Protein AF-A0A1F5QCL9-F1 (afdb_monomer_lite)

Secondary structure (DSSP, 8-state):
--HHHHHHHHHHHHHHHHHHHHHHHHHHHHTT-HHHHHHHHHHHHHHHHHHHHTTSS-HHHHHHHHHHHHHHHHT-

pLDDT: mean 91.65, std 5.2, range [67.56, 96.88]

Structure (mmCIF, N/CA/C/O backbone):
data_AF-A0A1F5QCL9-F1
#
_entry.id   AF-A0A1F5QCL9-F1
#
loop_
_atom_site.group_PDB
_atom_site.id
_atom_site.type_symbol
_atom_site.label_atom_id
_atom_site.label_alt_id
_atom_site.label_comp_id
_atom_site.label_asym_id
_atom_site.label_entity_id
_atom_site.label_seq_id
_atom_site.pdbx_PDB_ins_code
_atom_site.Cartn_x
_atom_site.Cartn_y
_atom_site.Cartn_z
_atom_site.occupancy
_atom_site.B_iso_or_equiv
_atom_site.auth_seq_id
_atom_site.auth_comp_id
_atom_site.auth_asym_id
_atom_site.auth_atom_id
_atom_site.pdbx_PDB_model_num
ATOM 1 N N . MET A 1 1 ? 15.003 -10.643 -24.467 1.00 67.56 1 MET A N 1
ATOM 2 C CA . MET A 1 1 ? 13.681 -10.148 -23.992 1.00 67.56 1 MET A CA 1
ATOM 3 C C . MET A 1 1 ? 13.650 -8.623 -24.109 1.00 67.56 1 MET A C 1
ATOM 5 O O . MET A 1 1 ? 14.585 -7.992 -23.631 1.00 67.56 1 MET A O 1
ATOM 9 N N . ARG A 1 2 ? 12.630 -8.022 -24.740 1.00 88.81 2 ARG A N 1
ATOM 10 C CA . ARG A 1 2 ? 12.524 -6.553 -24.909 1.00 88.81 2 ARG A CA 1
ATOM 11 C C . ARG A 1 2 ? 12.446 -5.845 -23.544 1.00 88.81 2 ARG A C 1
ATOM 13 O O . ARG A 1 2 ? 11.849 -6.377 -22.606 1.00 88.81 2 ARG A O 1
ATOM 20 N N . GLY A 1 3 ? 13.005 -4.637 -23.425 1.00 93.06 3 GLY A N 1
ATOM 21 C CA . GLY A 1 3 ? 13.045 -3.887 -22.157 1.00 93.06 3 GLY A CA 1
ATOM 22 C C . GLY A 1 3 ? 11.663 -3.603 -21.547 1.00 93.06 3 GLY A C 1
ATOM 23 O O . GLY A 1 3 ? 11.504 -3.643 -20.326 1.00 93.06 3 GLY A O 1
ATOM 24 N N . SER A 1 4 ? 10.640 -3.404 -22.385 1.00 93.06 4 SER A N 1
ATOM 25 C CA . SER A 1 4 ? 9.243 -3.244 -21.954 1.00 93.06 4 SER A CA 1
ATOM 26 C C . SER A 1 4 ? 8.711 -4.481 -21.224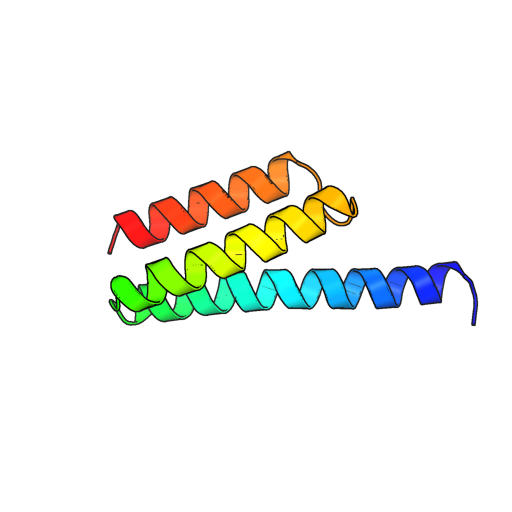 1.00 93.06 4 SER A C 1
ATOM 28 O O . SER A 1 4 ? 8.122 -4.358 -20.152 1.00 93.06 4 SER A O 1
ATOM 30 N N . ALA A 1 5 ? 8.983 -5.676 -21.749 1.00 93.81 5 ALA A N 1
ATOM 31 C CA . ALA A 1 5 ? 8.523 -6.937 -21.176 1.00 93.81 5 ALA A CA 1
ATOM 32 C C . ALA A 1 5 ? 9.176 -7.222 -19.811 1.00 93.81 5 ALA A C 1
ATOM 34 O O . ALA A 1 5 ? 8.510 -7.680 -18.879 1.00 93.81 5 ALA A O 1
ATOM 35 N N . ARG A 1 6 ? 10.456 -6.858 -19.644 1.00 93.94 6 ARG A N 1
ATOM 36 C CA . ARG A 1 6 ? 11.147 -6.934 -18.345 1.00 93.94 6 ARG A CA 1
ATOM 37 C C . ARG A 1 6 ? 10.497 -6.005 -17.311 1.00 93.94 6 ARG A C 1
ATOM 39 O O . ARG A 1 6 ? 10.180 -6.449 -16.209 1.00 93.94 6 ARG A O 1
ATOM 46 N N . LYS A 1 7 ? 10.247 -4.739 -17.673 1.00 93.06 7 LYS A N 1
ATOM 47 C CA . LYS A 1 7 ? 9.566 -3.758 -16.802 1.00 93.06 7 LYS A CA 1
ATOM 48 C C . LYS A 1 7 ? 8.151 -4.217 -16.438 1.00 93.06 7 LYS A C 1
ATOM 50 O O . LYS A 1 7 ? 7.750 -4.125 -15.280 1.00 93.06 7 LYS A O 1
ATOM 55 N N . HIS A 1 8 ? 7.422 -4.777 -17.402 1.00 94.50 8 HIS A N 1
ATOM 56 C CA . HIS A 1 8 ? 6.085 -5.319 -17.182 1.00 94.50 8 HIS A CA 1
ATOM 57 C C . HIS A 1 8 ? 6.083 -6.443 -16.135 1.00 94.50 8 HIS A C 1
ATOM 59 O O . HIS A 1 8 ? 5.306 -6.377 -15.184 1.00 94.50 8 HIS A O 1
ATOM 65 N N . LYS A 1 9 ? 7.008 -7.410 -16.226 1.00 95.00 9 LYS A N 1
ATOM 66 C CA . LYS A 1 9 ? 7.135 -8.503 -15.244 1.00 95.00 9 LYS A CA 1
ATOM 67 C C . LYS A 1 9 ? 7.370 -7.982 -13.819 1.00 95.00 9 LYS A C 1
ATOM 69 O O . LYS A 1 9 ? 6.725 -8.441 -12.881 1.00 95.00 9 LYS A O 1
ATOM 74 N N . VAL A 1 10 ? 8.232 -6.977 -13.648 1.00 94.00 10 VAL A N 1
ATOM 75 C CA . VAL A 1 10 ? 8.500 -6.355 -12.333 1.00 94.00 10 VAL A CA 1
ATOM 76 C C . VAL A 1 10 ? 7.267 -5.622 -11.786 1.00 94.00 10 VAL A C 1
ATOM 78 O O . VAL A 1 10 ? 6.953 -5.715 -10.591 1.00 94.00 10 VAL A O 1
ATOM 81 N N . ASN A 1 11 ? 6.529 -4.928 -12.655 1.00 94.69 11 ASN A N 1
ATOM 82 C CA . ASN A 1 11 ? 5.293 -4.248 -12.275 1.00 94.69 11 ASN A CA 1
ATOM 83 C C . ASN A 1 11 ? 4.208 -5.247 -11.862 1.00 94.69 11 ASN A C 1
ATOM 85 O O . ASN A 1 11 ? 3.557 -5.032 -10.841 1.00 94.69 11 ASN A O 1
ATOM 89 N N . LEU A 1 12 ? 4.060 -6.362 -12.584 1.00 95.81 12 LEU A N 1
ATOM 90 C CA . LEU A 1 12 ? 3.127 -7.434 -12.229 1.00 95.81 12 LEU A CA 1
ATOM 91 C C . LEU A 1 12 ? 3.415 -8.006 -10.839 1.00 95.81 12 LEU A C 1
ATOM 93 O O . LEU A 1 12 ? 2.492 -8.132 -10.038 1.00 95.81 12 LEU A O 1
ATOM 97 N 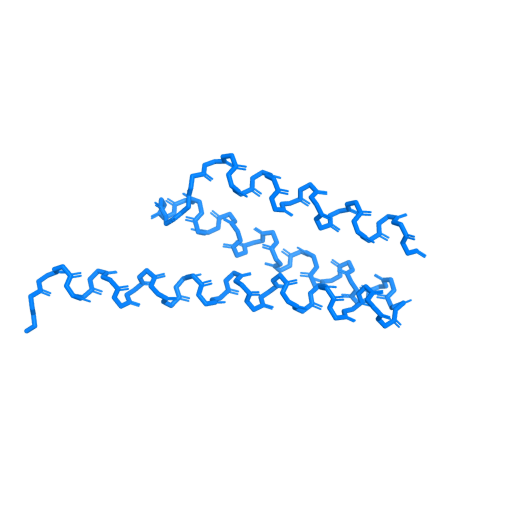N . VAL A 1 13 ? 4.684 -8.265 -10.511 1.00 95.62 13 VAL A N 1
ATOM 98 C CA . VAL A 1 13 ? 5.078 -8.745 -9.174 1.00 95.62 13 VAL A CA 1
ATOM 99 C C . VAL A 1 13 ? 4.698 -7.734 -8.092 1.00 95.62 13 VAL A C 1
ATOM 101 O O . VAL A 1 13 ? 4.148 -8.102 -7.056 1.00 95.62 13 VAL A O 1
ATOM 104 N N . THR A 1 14 ? 4.946 -6.444 -8.326 1.00 94.06 14 THR A N 1
ATOM 105 C CA . THR A 1 14 ? 4.565 -5.387 -7.374 1.00 94.06 14 THR A CA 1
ATOM 106 C C . THR A 1 14 ? 3.045 -5.303 -7.217 1.00 94.06 14 THR A C 1
ATOM 108 O O . THR A 1 14 ? 2.546 -5.119 -6.106 1.00 94.06 14 THR A O 1
ATOM 111 N N . ILE A 1 15 ? 2.304 -5.479 -8.316 1.00 94.12 15 ILE A N 1
ATOM 112 C CA . ILE A 1 15 ? 0.842 -5.481 -8.318 1.00 94.12 15 ILE A CA 1
ATOM 113 C C . ILE A 1 15 ? 0.279 -6.662 -7.531 1.00 94.12 15 ILE A C 1
ATOM 115 O O . ILE A 1 15 ? -0.638 -6.466 -6.734 1.00 94.12 15 ILE A O 1
ATOM 119 N N . ALA A 1 16 ? 0.821 -7.861 -7.737 1.00 96.25 16 ALA A N 1
ATOM 120 C CA . ALA A 1 16 ? 0.420 -9.059 -7.007 1.00 96.25 16 ALA A CA 1
ATOM 121 C C . ALA A 1 16 ? 0.622 -8.868 -5.497 1.00 96.25 16 ALA A C 1
ATOM 123 O O . ALA A 1 16 ? -0.338 -8.966 -4.738 1.00 96.25 16 ALA A O 1
ATOM 124 N N . LYS A 1 17 ? 1.815 -8.421 -5.079 1.00 94.88 17 LYS A N 1
ATOM 125 C CA . LYS A 1 17 ? 2.155 -8.216 -3.659 1.00 94.88 17 LYS A CA 1
ATOM 126 C C . LYS A 1 17 ? 1.170 -7.313 -2.915 1.00 94.88 17 LYS A C 1
ATOM 128 O O . LYS A 1 17 ? 0.692 -7.689 -1.846 1.00 94.88 17 LYS A O 1
ATOM 133 N N . TYR A 1 18 ? 0.836 -6.133 -3.455 1.00 93.62 18 TYR A N 1
ATOM 134 C CA . TYR A 1 18 ? -0.117 -5.260 -2.755 1.00 93.62 18 TYR A CA 1
ATOM 135 C C . TYR A 1 18 ? -1.544 -5.823 -2.797 1.00 93.62 18 TYR A C 1
ATOM 137 O O . TYR A 1 18 ? -2.294 -5.637 -1.841 1.00 93.62 18 TYR A O 1
ATOM 145 N N . LYS A 1 19 ? -1.946 -6.505 -3.881 1.00 94.88 19 LYS A N 1
ATOM 146 C CA . LYS A 1 19 ? -3.275 -7.132 -3.980 1.00 94.88 19 LYS A CA 1
ATOM 147 C C . LYS A 1 19 ? -3.440 -8.258 -2.961 1.00 94.88 19 LYS A C 1
ATOM 149 O O . LYS A 1 19 ? -4.500 -8.347 -2.344 1.00 94.88 19 LYS A O 1
ATOM 154 N N . ASP A 1 20 ? -2.408 -9.067 -2.760 1.00 95.88 20 ASP A N 1
ATOM 155 C CA . ASP A 1 20 ? -2.420 -10.156 -1.785 1.00 95.88 20 ASP A CA 1
ATOM 156 C C . ASP A 1 20 ? -2.473 -9.618 -0.355 1.00 95.88 20 ASP A C 1
ATOM 158 O O . ASP A 1 20 ? -3.304 -10.070 0.431 1.00 95.88 20 ASP A O 1
ATOM 162 N N . ALA A 1 21 ? -1.706 -8.566 -0.046 1.00 93.75 21 ALA A N 1
ATOM 163 C CA . ALA A 1 21 ? -1.787 -7.893 1.250 1.00 93.75 21 ALA A CA 1
ATOM 164 C C . ALA A 1 21 ? -3.190 -7.308 1.519 1.00 93.75 21 ALA A C 1
ATOM 166 O O . ALA A 1 21 ? -3.749 -7.488 2.599 1.00 93.75 21 ALA A O 1
ATOM 167 N N . VAL A 1 22 ? -3.816 -6.676 0.518 1.00 94.00 22 VAL A N 1
ATOM 168 C CA . VAL A 1 22 ? -5.206 -6.185 0.619 1.00 94.00 22 VAL A CA 1
ATOM 169 C C . VAL A 1 22 ? -6.190 -7.340 0.847 1.00 94.00 22 VAL A C 1
ATOM 171 O O . VAL A 1 22 ? -7.136 -7.201 1.624 1.00 94.00 22 VAL A O 1
ATOM 174 N N . LYS A 1 23 ? -5.995 -8.481 0.176 1.00 93.38 23 LYS A N 1
ATOM 175 C CA . LYS A 1 23 ? -6.842 -9.671 0.341 1.00 93.38 23 LYS A CA 1
ATOM 176 C C . LYS A 1 23 ? -6.697 -10.268 1.742 1.00 93.38 23 LYS A C 1
ATOM 178 O O . LYS A 1 23 ? -7.709 -10.649 2.322 1.00 93.38 23 LYS A O 1
ATOM 183 N N . ALA A 1 24 ? -5.485 -10.303 2.294 1.00 91.25 24 ALA A N 1
ATOM 184 C CA . ALA A 1 24 ? -5.230 -10.769 3.656 1.00 91.25 24 ALA A CA 1
ATOM 185 C C . ALA A 1 24 ? -5.997 -9.935 4.693 1.00 91.25 24 ALA A C 1
ATOM 187 O O . ALA A 1 24 ? -6.712 -10.501 5.516 1.00 91.25 24 ALA A O 1
ATOM 188 N N . VAL A 1 25 ? -5.957 -8.601 4.579 1.00 90.50 25 VAL A N 1
ATOM 189 C CA . VAL A 1 25 ? -6.747 -7.706 5.446 1.00 90.50 25 VAL A CA 1
ATOM 190 C C . VAL A 1 25 ? -8.241 -8.002 5.327 1.00 90.50 25 VAL A C 1
ATOM 192 O O . VAL A 1 25 ? -8.922 -8.151 6.334 1.00 90.50 25 VAL A O 1
ATOM 195 N N . ARG A 1 26 ? -8.765 -8.140 4.102 1.00 89.62 26 ARG A N 1
ATOM 196 C CA . ARG A 1 26 ? -10.191 -8.448 3.893 1.00 89.62 26 ARG A CA 1
ATOM 197 C C . ARG A 1 26 ? -10.603 -9.778 4.522 1.00 89.62 26 ARG A C 1
ATOM 199 O O . ARG A 1 26 ? -11.674 -9.836 5.109 1.00 89.62 26 ARG A O 1
ATOM 206 N N . LYS A 1 27 ? -9.759 -10.812 4.430 1.00 90.44 27 LYS A N 1
ATOM 207 C CA . LYS A 1 27 ? -10.004 -12.113 5.070 1.00 90.44 27 LYS A CA 1
ATOM 208 C C . LYS A 1 27 ? -10.032 -12.006 6.600 1.00 90.44 27 LYS A C 1
ATOM 210 O O . LYS A 1 27 ? -10.899 -12.600 7.234 1.00 90.44 27 LYS A O 1
ATOM 215 N N . ALA A 1 28 ? -9.121 -11.229 7.187 1.00 88.06 28 ALA A N 1
ATOM 216 C CA . ALA A 1 28 ? -9.092 -11.000 8.633 1.00 88.06 28 ALA A CA 1
ATOM 217 C C . ALA A 1 28 ? -10.343 -10.245 9.122 1.00 88.06 28 ALA A C 1
ATOM 219 O O . ALA A 1 28 ? -10.954 -10.635 10.115 1.00 88.06 28 ALA A O 1
ATOM 220 N N . VAL A 1 29 ? -10.781 -9.236 8.360 1.00 88.31 29 VAL A N 1
ATOM 221 C CA . VAL A 1 29 ? -12.028 -8.484 8.591 1.00 88.31 29 VAL A CA 1
ATOM 222 C C . VAL A 1 29 ? -13.249 -9.411 8.540 1.00 88.31 29 VAL A C 1
ATOM 224 O O . VAL A 1 29 ? -14.069 -9.379 9.452 1.00 88.31 29 VAL A O 1
ATOM 227 N N . THR A 1 30 ? -13.363 -10.285 7.532 1.00 87.19 30 THR A N 1
ATOM 228 C CA . THR A 1 30 ? -14.482 -11.248 7.450 1.00 87.19 30 THR A CA 1
ATOM 229 C C . THR A 1 30 ? -14.469 -12.277 8.578 1.00 87.19 30 THR A C 1
ATOM 231 O O . THR A 1 30 ? -15.526 -12.722 9.005 1.00 87.19 30 THR A O 1
ATOM 234 N N . GLY A 1 31 ? -13.285 -12.632 9.085 1.00 85.88 31 GLY A N 1
ATOM 235 C CA . GLY A 1 31 ? -13.129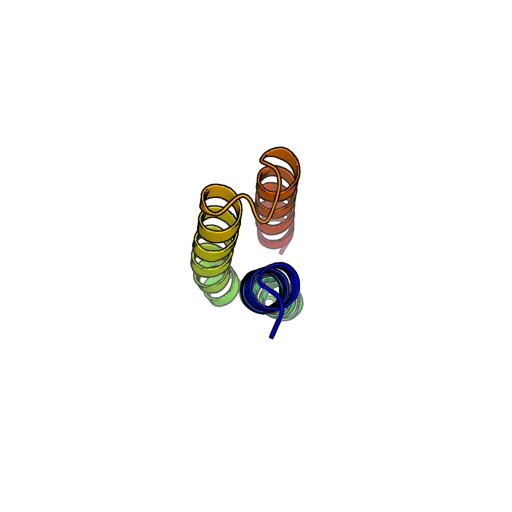 -13.532 10.228 1.00 85.88 31 GLY A CA 1
ATOM 236 C C . GLY A 1 31 ? -13.370 -12.877 11.592 1.00 85.88 31 GLY A C 1
ATOM 237 O O . GLY A 1 31 ? -13.176 -13.546 12.601 1.00 85.88 31 GLY A O 1
ATOM 238 N N . LYS A 1 32 ? -13.739 -11.585 11.641 1.00 81.00 32 LYS A N 1
ATOM 239 C CA . LYS A 1 32 ? -13.924 -10.777 12.864 1.00 81.00 32 LYS A CA 1
ATOM 240 C C . LYS A 1 32 ? -12.711 -10.744 13.813 1.00 81.00 32 LYS A C 1
ATOM 242 O O . LYS A 1 32 ? -12.846 -10.398 14.983 1.00 81.00 32 LYS A O 1
ATOM 247 N N . LYS A 1 33 ? -11.506 -11.047 13.317 1.00 83.12 33 LYS A N 1
ATOM 248 C CA . LYS A 1 33 ? -10.266 -11.024 14.110 1.00 83.12 33 LYS A CA 1
ATOM 249 C C . LYS A 1 33 ? -9.629 -9.638 14.045 1.00 83.12 33 LYS A C 1
ATOM 251 O O . LYS A 1 33 ? -8.862 -9.350 13.125 1.00 83.12 33 LYS A O 1
ATOM 256 N N . LYS A 1 34 ? -9.974 -8.764 14.995 1.00 80.19 34 LYS A N 1
ATOM 257 C CA . LYS A 1 34 ? -9.529 -7.357 14.997 1.00 80.19 34 LYS A CA 1
ATOM 258 C C . LYS A 1 34 ? -8.007 -7.220 15.076 1.00 80.19 34 LYS A C 1
ATOM 260 O O . LYS A 1 34 ? -7.430 -6.518 14.248 1.00 80.19 34 LYS A O 1
ATOM 265 N N . ASP A 1 35 ? -7.353 -7.949 15.975 1.00 84.12 35 ASP A N 1
ATOM 266 C CA . ASP A 1 35 ? -5.899 -7.844 16.170 1.00 84.12 35 ASP A CA 1
ATOM 267 C C . ASP A 1 35 ? -5.108 -8.305 14.939 1.00 84.12 35 ASP A C 1
ATOM 269 O O . ASP A 1 35 ? -4.171 -7.636 14.489 1.00 84.12 35 ASP A O 1
ATOM 273 N N . ASP A 1 36 ? -5.538 -9.409 14.325 1.00 84.12 36 ASP A N 1
ATOM 274 C CA . ASP A 1 36 ? -4.944 -9.922 13.088 1.00 84.12 36 ASP A CA 1
ATOM 275 C C . ASP A 1 36 ? -5.163 -8.958 11.916 1.00 84.12 36 ASP A C 1
ATOM 277 O O . ASP A 1 36 ? -4.274 -8.770 11.078 1.00 84.12 36 ASP A O 1
ATOM 281 N N . ALA A 1 37 ? -6.325 -8.301 11.860 1.00 86.44 37 ALA A N 1
ATOM 282 C CA . ALA A 1 37 ? -6.626 -7.313 10.833 1.00 86.44 37 ALA A CA 1
ATOM 283 C C . ALA A 1 37 ? -5.743 -6.062 10.962 1.00 86.44 37 ALA A C 1
ATOM 285 O O . ALA A 1 37 ? -5.276 -5.552 9.941 1.00 86.44 37 ALA A O 1
ATOM 286 N N . VAL A 1 38 ? -5.455 -5.601 12.183 1.00 87.88 38 VAL A N 1
ATOM 287 C CA . VAL A 1 38 ? -4.548 -4.466 12.436 1.00 87.88 38 VAL A CA 1
ATOM 288 C C . VAL A 1 38 ? -3.113 -4.809 12.028 1.00 87.88 38 VAL A C 1
ATOM 290 O O . VAL A 1 38 ? -2.472 -4.025 11.321 1.00 87.88 38 VAL A O 1
ATOM 293 N N . LYS A 1 39 ? -2.620 -6.006 12.369 1.00 89.94 39 LYS A N 1
ATOM 294 C CA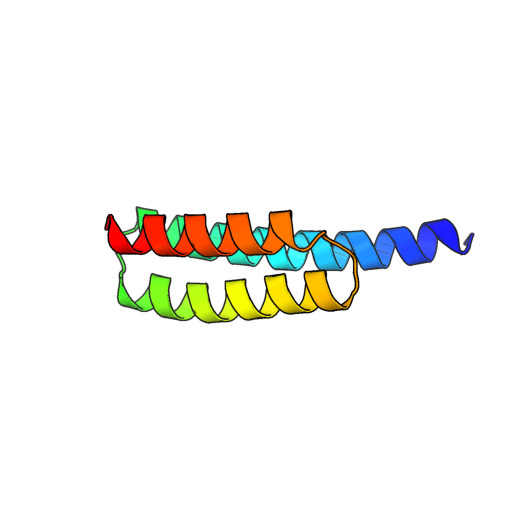 . LYS A 1 39 ? -1.294 -6.480 11.925 1.00 89.94 39 LYS A CA 1
ATOM 295 C C . LYS A 1 39 ? -1.211 -6.579 10.399 1.00 89.94 39 LYS A C 1
ATOM 297 O O . LYS A 1 39 ? -0.263 -6.090 9.780 1.00 89.94 39 LYS A O 1
ATOM 302 N N . ALA A 1 40 ? -2.231 -7.153 9.761 1.00 90.31 40 ALA A N 1
ATOM 303 C CA . ALA A 1 40 ? -2.298 -7.248 8.304 1.00 90.31 40 ALA A CA 1
ATOM 304 C C . ALA A 1 40 ? -2.381 -5.865 7.629 1.00 90.31 40 ALA A C 1
ATOM 306 O O . ALA A 1 40 ? -1.826 -5.673 6.540 1.00 90.31 40 ALA A O 1
ATOM 307 N N . LEU A 1 41 ? -3.033 -4.888 8.269 1.00 91.25 41 LEU A N 1
ATOM 308 C CA . LEU A 1 41 ? -3.167 -3.520 7.766 1.00 91.25 41 LEU A CA 1
ATOM 309 C C . LEU A 1 41 ? -1.811 -2.823 7.648 1.00 91.25 41 LEU A C 1
ATOM 311 O O . LEU A 1 41 ? -1.546 -2.193 6.623 1.00 91.25 41 LEU A O 1
ATOM 315 N N . GLN A 1 42 ? -0.940 -2.972 8.649 1.00 92.88 42 GLN A N 1
ATOM 316 C CA . GLN A 1 42 ? 0.406 -2.389 8.624 1.00 92.88 42 GLN A CA 1
ATOM 317 C C . GLN A 1 42 ? 1.205 -2.885 7.410 1.00 92.88 42 GLN A C 1
ATOM 319 O O . GLN A 1 42 ? 1.797 -2.087 6.676 1.00 92.88 42 GLN A O 1
ATOM 324 N N . ASN A 1 43 ? 1.148 -4.190 7.123 1.00 93.19 43 ASN A N 1
ATOM 325 C CA . ASN A 1 43 ? 1.786 -4.753 5.931 1.00 93.19 43 ASN A CA 1
ATOM 326 C C . ASN A 1 43 ? 1.136 -4.229 4.638 1.00 93.19 43 ASN A C 1
ATOM 328 O O . ASN A 1 43 ? 1.834 -3.823 3.706 1.00 93.19 43 ASN A O 1
ATOM 332 N N . ALA A 1 44 ? -0.199 -4.164 4.578 1.00 93.44 44 ALA A N 1
ATOM 333 C CA . ALA A 1 44 ? -0.905 -3.622 3.417 1.00 93.44 44 ALA A CA 1
ATOM 334 C C . ALA A 1 44 ? -0.513 -2.164 3.124 1.00 93.44 44 ALA A C 1
ATOM 336 O O . ALA A 1 44 ? -0.302 -1.813 1.960 1.00 93.44 44 ALA A O 1
ATOM 337 N N . TYR A 1 45 ? -0.344 -1.330 4.151 1.00 94.75 45 TYR A N 1
ATOM 338 C CA . TYR A 1 45 ? 0.149 0.041 3.999 1.00 94.75 45 TYR A CA 1
ATOM 339 C C . TYR A 1 45 ? 1.570 0.078 3.451 1.00 94.75 45 TYR A C 1
ATOM 341 O O . TYR A 1 45 ? 1.807 0.751 2.445 1.00 94.75 45 TYR A O 1
ATOM 349 N N . ALA A 1 46 ? 2.482 -0.715 4.015 1.00 95.06 46 ALA A N 1
ATOM 350 C CA . ALA A 1 46 ? 3.859 -0.787 3.541 1.00 95.06 46 ALA A CA 1
ATOM 351 C C . ALA A 1 46 ? 3.948 -1.191 2.058 1.00 95.06 46 ALA A C 1
ATOM 353 O O . ALA A 1 46 ? 4.719 -0.600 1.297 1.00 95.06 46 ALA A O 1
ATOM 354 N N . GLN A 1 47 ? 3.153 -2.171 1.610 1.00 95.00 47 GLN A N 1
ATOM 355 C CA . GLN A 1 47 ? 3.150 -2.591 0.202 1.00 95.00 47 GLN A CA 1
ATOM 356 C C . GLN A 1 47 ? 2.529 -1.538 -0.725 1.00 95.00 47 GLN A C 1
ATOM 358 O O . GLN A 1 47 ? 3.054 -1.303 -1.816 1.00 95.00 47 GLN A O 1
ATOM 363 N N . LEU A 1 48 ? 1.444 -0.880 -0.304 1.00 94.38 48 LEU A N 1
ATOM 364 C CA . LEU A 1 48 ? 0.816 0.196 -1.079 1.00 94.38 48 LEU A CA 1
ATOM 365 C C . LEU A 1 48 ? 1.755 1.396 -1.243 1.00 94.38 48 LEU A C 1
ATOM 367 O O . LEU A 1 48 ? 1.849 1.946 -2.341 1.00 94.38 48 LEU A O 1
ATOM 371 N N . ASP A 1 49 ? 2.497 1.754 -0.198 1.00 94.38 49 ASP A N 1
ATOM 372 C CA . ASP A 1 49 ? 3.456 2.859 -0.246 1.00 94.38 49 ASP A CA 1
ATOM 373 C C . ASP A 1 49 ? 4.678 2.532 -1.094 1.00 94.38 49 ASP A C 1
ATOM 375 O O . ASP A 1 49 ? 5.124 3.365 -1.882 1.00 94.38 49 ASP A O 1
ATOM 379 N N . LYS A 1 50 ? 5.178 1.294 -1.033 1.00 94.62 50 LYS A N 1
ATOM 380 C CA . LYS A 1 50 ? 6.228 0.829 -1.952 1.00 94.62 50 LYS A CA 1
ATOM 381 C C . LYS A 1 50 ? 5.755 0.871 -3.406 1.00 94.62 50 LYS A C 1
ATOM 383 O O . LYS A 1 50 ? 6.513 1.295 -4.277 1.00 94.62 50 LYS A O 1
ATOM 388 N N . ALA A 1 51 ? 4.514 0.470 -3.684 1.00 94.75 51 ALA A N 1
ATOM 389 C CA . ALA A 1 51 ? 3.944 0.533 -5.030 1.00 94.75 51 ALA A CA 1
ATOM 390 C C . ALA A 1 51 ? 3.757 1.980 -5.522 1.00 94.75 51 ALA A C 1
ATOM 392 O O . ALA A 1 51 ? 3.936 2.244 -6.713 1.00 94.75 51 ALA A O 1
ATOM 393 N N . LEU A 1 52 ? 3.434 2.911 -4.619 1.00 95.56 52 LEU A N 1
ATOM 394 C CA . LEU A 1 52 ? 3.347 4.341 -4.914 1.00 95.56 52 LEU A CA 1
ATOM 395 C C . LEU A 1 52 ? 4.724 4.949 -5.207 1.00 95.56 52 LEU A C 1
ATOM 397 O O . LEU A 1 52 ? 4.879 5.605 -6.233 1.00 95.56 52 LEU A O 1
ATOM 401 N N . LYS A 1 53 ? 5.727 4.692 -4.353 1.00 95.19 53 LYS A N 1
ATOM 402 C CA . LYS A 1 53 ? 7.110 5.174 -4.538 1.00 95.19 53 LYS A CA 1
ATOM 403 C C . LYS A 1 53 ? 7.727 4.674 -5.846 1.00 95.19 53 LYS A C 1
ATOM 405 O O . LYS A 1 53 ? 8.460 5.399 -6.497 1.00 95.19 53 LYS A O 1
ATOM 410 N N . LYS A 1 54 ? 7.389 3.449 -6.262 1.00 93.25 54 LYS A N 1
ATOM 411 C CA . LYS A 1 54 ? 7.801 2.874 -7.556 1.00 93.25 54 LYS A CA 1
ATOM 412 C C . LYS A 1 54 ? 6.964 3.357 -8.747 1.00 93.25 54 LYS A C 1
ATOM 414 O O . LYS A 1 54 ? 7.134 2.842 -9.847 1.00 93.25 54 LYS A O 1
ATOM 419 N N . HIS A 1 55 ? 6.016 4.269 -8.532 1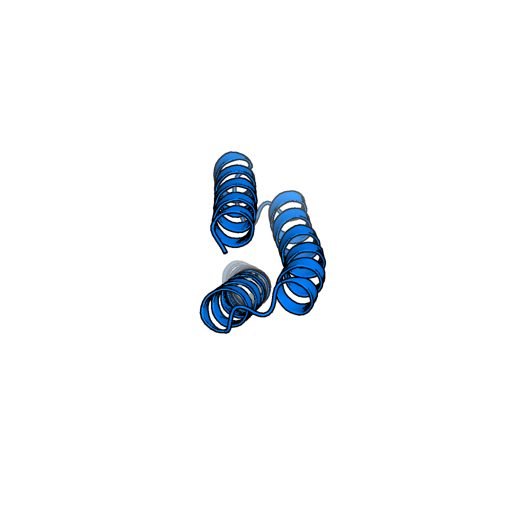.00 93.81 55 HIS A N 1
ATOM 420 C CA . HIS A 1 55 ? 5.081 4.779 -9.539 1.00 93.81 55 HIS A CA 1
ATOM 421 C C . HIS A 1 55 ? 4.246 3.702 -10.260 1.00 93.81 55 HIS A C 1
ATOM 423 O O . HIS A 1 55 ? 3.676 3.956 -11.319 1.00 93.81 55 HIS A O 1
ATOM 429 N N . VAL A 1 56 ? 4.103 2.510 -9.667 1.00 95.00 56 VAL A N 1
ATOM 430 C CA . VAL A 1 56 ? 3.267 1.419 -10.206 1.00 95.00 56 VAL A CA 1
ATOM 431 C C . VAL A 1 56 ? 1.779 1.751 -10.046 1.00 95.00 56 VAL A C 1
ATOM 433 O O . VAL A 1 56 ? 0.943 1.328 -10.845 1.00 95.00 56 VAL A O 1
ATOM 436 N N . ILE A 1 57 ? 1.432 2.529 -9.017 1.00 94.62 57 ILE A N 1
ATOM 437 C CA . ILE A 1 57 ? 0.089 3.078 -8.798 1.00 94.62 57 ILE A CA 1
ATOM 438 C C . ILE A 1 57 ? 0.151 4.590 -8.565 1.00 94.62 57 ILE A C 1
ATOM 440 O O . ILE A 1 57 ? 1.129 5.117 -8.045 1.00 94.62 57 ILE A O 1
ATOM 444 N N . LYS A 1 58 ? -0.925 5.299 -8.922 1.00 96.06 58 LYS A N 1
ATOM 445 C CA . LYS A 1 58 ? -1.072 6.741 -8.668 1.00 96.06 58 LYS A CA 1
ATOM 446 C C . LYS A 1 58 ? -1.427 7.017 -7.199 1.00 96.06 58 LYS A C 1
ATOM 448 O O . LYS A 1 58 ? -2.094 6.197 -6.560 1.00 96.06 58 LYS A O 1
ATOM 453 N N . LYS A 1 59 ? -1.086 8.218 -6.709 1.00 95.56 59 LYS A N 1
ATOM 454 C CA . LYS A 1 59 ? -1.344 8.680 -5.328 1.00 95.56 59 LYS A CA 1
ATOM 455 C C . LYS A 1 59 ? -2.794 8.469 -4.871 1.00 95.56 59 LYS A C 1
ATOM 457 O O . LYS A 1 59 ? -3.032 7.872 -3.826 1.00 95.56 59 LYS A O 1
ATOM 462 N N . ASN A 1 60 ? -3.763 8.819 -5.718 1.00 96.25 60 ASN A N 1
ATOM 463 C CA . ASN A 1 60 ? -5.189 8.712 -5.389 1.00 96.25 60 ASN A CA 1
ATOM 464 C C . ASN A 1 60 ? -5.641 7.253 -5.221 1.00 96.25 60 ASN A C 1
ATOM 466 O O . ASN A 1 60 ? -6.484 6.950 -4.379 1.00 96.25 60 ASN A O 1
ATOM 470 N N . LYS A 1 61 ? -5.061 6.321 -5.993 1.00 95.81 61 LYS A N 1
ATOM 471 C CA . LYS A 1 61 ? -5.370 4.891 -5.868 1.00 95.81 61 LYS A CA 1
ATOM 472 C C . LYS A 1 61 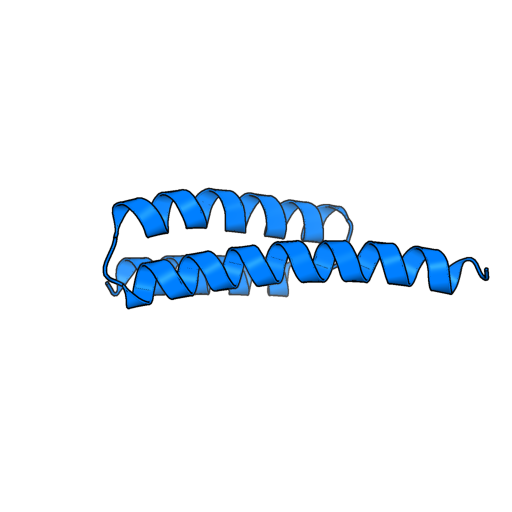? -4.840 4.335 -4.549 1.00 95.81 61 LYS A C 1
ATOM 474 O O . LYS A 1 61 ? -5.569 3.604 -3.883 1.00 95.81 61 LYS A O 1
ATOM 479 N N . ALA A 1 62 ? -3.614 4.699 -4.172 1.00 95.31 62 ALA A N 1
ATOM 480 C CA . ALA A 1 62 ? -3.037 4.314 -2.888 1.00 95.31 62 ALA A CA 1
ATOM 481 C C . ALA A 1 62 ? -3.874 4.867 -1.721 1.00 95.31 62 ALA A C 1
ATOM 483 O O . ALA A 1 62 ? -4.336 4.091 -0.887 1.00 95.31 62 ALA A O 1
ATOM 484 N N . ALA A 1 63 ? -4.165 6.172 -1.723 1.00 95.88 63 ALA A N 1
ATOM 485 C CA . ALA A 1 63 ? -4.955 6.833 -0.681 1.00 95.88 63 ALA A CA 1
ATOM 486 C C . ALA A 1 63 ? -6.353 6.213 -0.516 1.00 95.88 63 ALA A C 1
ATOM 488 O O . ALA A 1 63 ? -6.761 5.866 0.594 1.00 95.88 63 ALA A O 1
ATOM 489 N N . ARG A 1 64 ? -7.062 5.975 -1.629 1.00 96.88 64 ARG A N 1
ATOM 490 C CA . ARG A 1 64 ? -8.383 5.332 -1.612 1.00 96.88 64 ARG A CA 1
ATOM 491 C C . ARG A 1 64 ? -8.335 3.923 -1.024 1.00 96.88 64 ARG A C 1
ATOM 493 O O . ARG A 1 64 ? -9.235 3.550 -0.276 1.00 96.88 64 ARG A O 1
ATOM 500 N N . LEU A 1 65 ? -7.319 3.129 -1.367 1.00 95.38 65 LEU A N 1
ATOM 501 C CA . LEU A 1 65 ? -7.175 1.772 -0.831 1.00 95.38 65 LEU A CA 1
ATOM 502 C C . LEU A 1 65 ? -6.892 1.789 0.672 1.00 95.38 65 LEU A C 1
ATOM 504 O O . LEU A 1 65 ? -7.537 1.033 1.393 1.00 95.38 65 LEU A O 1
ATOM 508 N N . LYS A 1 66 ? -6.017 2.683 1.150 1.00 94.12 66 LYS A N 1
ATOM 509 C CA . LYS A 1 66 ? -5.750 2.834 2.586 1.00 94.12 66 LYS A CA 1
ATOM 510 C C . LYS A 1 66 ? -7.013 3.196 3.365 1.00 94.12 66 LYS A C 1
ATOM 512 O O . LYS A 1 66 ? -7.389 2.483 4.289 1.00 94.12 66 LYS A O 1
ATOM 517 N N . SER A 1 67 ? -7.717 4.241 2.924 1.00 95.19 67 SER A N 1
ATOM 518 C CA . SER A 1 67 ? -8.947 4.710 3.575 1.00 95.19 67 SER A CA 1
ATOM 519 C C . SER A 1 67 ? -10.018 3.616 3.640 1.00 95.19 67 SER A C 1
ATOM 521 O O . SER A 1 67 ? -10.622 3.395 4.687 1.00 95.19 67 SER A O 1
ATOM 523 N N . ARG A 1 68 ? -10.227 2.873 2.544 1.00 94.31 68 ARG A N 1
ATOM 524 C CA . ARG A 1 68 ? -11.220 1.789 2.512 1.00 94.31 68 ARG A CA 1
ATOM 525 C C . ARG A 1 68 ? -10.869 0.630 3.442 1.00 94.31 68 ARG A C 1
ATOM 527 O O . ARG A 1 68 ? -11.786 0.052 4.012 1.00 94.31 68 ARG A O 1
ATOM 534 N N . LEU A 1 69 ? -9.589 0.279 3.582 1.00 92.19 69 LEU A N 1
ATOM 535 C CA . LEU A 1 69 ? -9.170 -0.784 4.502 1.00 92.19 69 LEU A CA 1
ATOM 536 C C . LEU A 1 69 ? -9.358 -0.368 5.961 1.00 92.19 69 LEU A C 1
ATOM 538 O O . LEU A 1 69 ? -9.919 -1.142 6.729 1.00 92.19 69 LEU A O 1
ATOM 542 N N . ALA A 1 70 ? -8.980 0.863 6.315 1.00 91.19 70 ALA A N 1
ATOM 543 C CA . ALA A 1 70 ? -9.210 1.403 7.654 1.00 91.19 70 ALA A CA 1
ATOM 544 C C . ALA A 1 70 ? -10.703 1.404 8.015 1.00 91.19 70 ALA A C 1
ATOM 546 O O . ALA A 1 70 ? -11.088 0.889 9.059 1.00 91.19 70 ALA A O 1
ATOM 547 N N . LYS A 1 71 ? -11.558 1.901 7.109 1.00 92.81 71 LYS A N 1
ATOM 548 C CA . LYS A 1 71 ? -13.018 1.894 7.294 1.00 92.81 71 LYS A CA 1
ATOM 549 C C . LYS A 1 71 ? -13.590 0.484 7.442 1.00 92.81 71 LYS A C 1
ATOM 551 O O . LYS A 1 71 ? -14.524 0.291 8.206 1.00 92.81 71 LYS A O 1
ATOM 556 N N . ALA A 1 72 ? -13.052 -0.488 6.704 1.00 88.62 72 ALA A N 1
ATOM 557 C CA . ALA A 1 72 ? -13.502 -1.872 6.802 1.00 88.62 72 ALA A CA 1
ATOM 558 C C . ALA A 1 72 ? -13.188 -2.477 8.175 1.00 88.62 72 ALA A C 1
ATOM 560 O O . ALA A 1 72 ? -14.031 -3.176 8.716 1.00 88.62 72 ALA A O 1
ATOM 561 N N . ILE A 1 73 ? -12.016 -2.180 8.743 1.00 87.56 73 ILE A N 1
ATOM 562 C CA . ILE A 1 73 ? -11.634 -2.643 10.084 1.00 87.56 73 ILE A CA 1
ATOM 563 C C . ILE A 1 73 ? -12.452 -1.933 11.162 1.00 87.56 73 ILE A C 1
ATOM 565 O O . ILE A 1 73 ? -12.934 -2.591 12.069 1.00 87.56 73 ILE A O 1
ATOM 569 N N . ALA A 1 74 ? -12.667 -0.621 11.037 1.00 87.38 74 ALA A N 1
ATOM 570 C CA . ALA A 1 74 ? -13.452 0.154 12.002 1.00 87.38 74 ALA A CA 1
ATOM 571 C C . ALA A 1 74 ? -14.938 -0.249 12.065 1.00 87.38 74 ALA A C 1
ATOM 573 O O . ALA A 1 74 ? -15.615 0.067 13.036 1.00 87.38 74 ALA A O 1
ATOM 574 N N . LYS A 1 75 ? -15.457 -0.908 11.019 1.00 83.88 75 LYS A N 1
ATOM 575 C CA . LYS A 1 75 ? -16.843 -1.398 10.954 1.00 83.88 75 LYS A CA 1
ATOM 576 C C . LYS A 1 75 ? -17.017 -2.805 11.555 1.00 83.88 75 LYS A C 1
ATOM 578 O O . LYS A 1 75 ? -18.152 -3.237 11.739 1.00 83.88 75 LYS A O 1
ATOM 583 N N . VAL A 1 76 ? -15.922 -3.526 11.807 1.00 73.50 76 VAL A N 1
ATOM 584 C CA . VAL A 1 76 ? -15.910 -4.808 12.539 1.00 73.50 76 VAL A CA 1
ATOM 585 C C . VAL A 1 76 ? -15.860 -4.507 14.023 1.00 73.50 76 VAL A C 1
ATOM 587 O O . VAL A 1 76 ? -16.466 -5.253 14.819 1.00 73.50 76 VAL A O 1
#

Radius of gyration: 13.88 Å; chains: 1; bounding box: 30×22×41 Å

Foldseek 3Di:
DDPVVVVVVVLVVLVVQLVVLLVQLVVCLVVVPLVSNVVSLVSNLVSLVVCVVVVSDDPVVSVVSNVVSVVSSVVD

Sequence (76 aa):
MRGSARKHKVNLVTIAKYKDAVKAVRKAVTGKKKDDAVKALQNAYAQLDKALKKHVIKKNKAARLKSRLAKAIAKV

InterPro domains:
  IPR002583 Small ribosomal subunit protein bS20 [PF01649] (2-73)
  IPR002583 Small ribosomal subunit protein bS20 [TIGR00029] (2-73)
  IPR036510 Small ribosomal subunit protein bS20 superfamily [G3DSA:1.20.58.110] (1-76)
  IPR036510 Small ribosomal subunit protein bS20 superfamily [SSF46992] (3-76)

Organism: NCBI:txid1817845